Protein AF-A0A494W5S4-F1 (afdb_monomer_lite)

Foldseek 3Di:
DCPPVVVVVLVCLLCVVDPPHHRPQHPVRVVVVVVVVVVVVVVVVVVVVVVVVVVVVVVVVVVVVVVVVLVVLVVVLVVLVVVVVVCVVVVNDDPDPVSVVSNPRDPVVVVVVVVVVVD

Organism: NCBI:txid2305508

Structure (mmCIF, N/CA/C/O backbone):
data_AF-A0A494W5S4-F1
#
_entry.id   AF-A0A494W5S4-F1
#
loop_
_atom_site.group_PDB
_atom_site.id
_atom_site.type_symbol
_atom_site.label_atom_id
_atom_site.label_alt_id
_atom_site.label_comp_id
_atom_site.label_asym_id
_atom_site.label_entity_id
_atom_site.label_seq_id
_atom_site.pdbx_PDB_ins_code
_atom_site.Cartn_x
_atom_site.Cartn_y
_atom_site.Cartn_z
_atom_site.occupancy
_atom_site.B_iso_or_equiv
_atom_site.auth_seq_id
_atom_site.auth_comp_id
_atom_site.auth_asym_id
_atom_site.auth_atom_id
_atom_site.pdbx_PDB_model_num
ATOM 1 N N . MET A 1 1 ? 24.816 3.080 -7.210 1.00 47.00 1 MET A N 1
ATOM 2 C CA . MET A 1 1 ? 24.892 4.263 -8.092 1.00 47.00 1 MET A CA 1
ATOM 3 C C . MET A 1 1 ? 26.141 4.152 -8.967 1.00 47.00 1 MET A C 1
ATOM 5 O O . MET A 1 1 ? 27.065 4.936 -8.833 1.00 47.00 1 MET A O 1
ATOM 9 N N . HIS A 1 2 ? 26.202 3.125 -9.820 1.00 48.88 2 HIS A N 1
ATOM 10 C CA . HIS A 1 2 ? 27.249 2.990 -10.835 1.00 48.88 2 HIS A CA 1
ATOM 11 C C . HIS A 1 2 ? 26.624 3.400 -12.162 1.00 48.88 2 HIS A C 1
ATOM 13 O O . HIS A 1 2 ? 26.142 2.556 -12.912 1.00 48.88 2 HIS A O 1
ATOM 19 N N . SER A 1 3 ? 26.533 4.707 -12.396 1.00 54.78 3 SER A N 1
ATOM 20 C CA . SER A 1 3 ? 26.180 5.249 -13.705 1.00 54.78 3 SER A CA 1
ATOM 21 C C . SER A 1 3 ? 27.161 4.649 -14.705 1.00 54.78 3 SER A C 1
ATOM 23 O O . SER A 1 3 ? 28.363 4.887 -14.596 1.00 54.78 3 SER A O 1
ATOM 25 N N . SER A 1 4 ? 26.673 3.772 -15.581 1.00 65.56 4 SER A N 1
ATOM 26 C CA . SER A 1 4 ? 27.510 2.944 -16.441 1.00 65.56 4 SER A CA 1
ATOM 27 C C . SER A 1 4 ? 28.445 3.848 -17.254 1.00 65.56 4 SER A C 1
ATOM 29 O O . SER A 1 4 ? 27.952 4.591 -18.108 1.00 65.56 4 SER A O 1
ATOM 31 N N . PRO A 1 5 ? 29.774 3.813 -17.026 1.00 74.44 5 PRO A N 1
ATOM 32 C CA . PRO A 1 5 ? 30.722 4.720 -17.688 1.00 74.44 5 PRO A CA 1
ATOM 33 C C . PRO A 1 5 ? 30.670 4.596 -19.219 1.00 74.44 5 PRO A C 1
ATOM 35 O O . PRO A 1 5 ? 31.019 5.525 -19.939 1.00 74.44 5 PRO A O 1
ATOM 38 N N . LEU A 1 6 ? 30.141 3.473 -19.706 1.00 73.75 6 LEU A N 1
ATOM 39 C CA . LEU A 1 6 ? 29.873 3.173 -21.106 1.00 73.75 6 LEU A CA 1
ATOM 40 C C . LEU A 1 6 ? 28.859 4.126 -21.757 1.00 73.75 6 LEU A C 1
ATOM 42 O O . LEU A 1 6 ? 29.053 4.502 -22.906 1.00 73.75 6 LEU A O 1
ATOM 46 N N . ILE A 1 7 ? 27.812 4.551 -21.039 1.00 73.38 7 ILE A N 1
ATOM 47 C CA . ILE A 1 7 ? 26.793 5.466 -21.585 1.00 73.38 7 ILE A CA 1
ATOM 48 C C . ILE A 1 7 ? 27.380 6.872 -21.710 1.00 73.38 7 ILE A C 1
ATOM 50 O O . ILE A 1 7 ? 27.231 7.518 -22.744 1.00 73.38 7 ILE A O 1
ATOM 54 N N . GLY A 1 8 ? 28.113 7.319 -20.683 1.00 73.38 8 GLY A N 1
ATOM 55 C CA . GLY A 1 8 ? 28.839 8.589 -20.725 1.00 73.38 8 GLY A CA 1
ATOM 56 C C . GLY A 1 8 ? 29.882 8.621 -21.846 1.00 73.38 8 GLY A C 1
ATOM 57 O O . GLY A 1 8 ? 29.960 9.601 -22.582 1.00 73.38 8 GLY A O 1
ATOM 58 N N . PHE A 1 9 ? 30.625 7.527 -22.033 1.00 74.12 9 PHE A N 1
ATOM 59 C CA . PHE A 1 9 ? 31.590 7.377 -23.124 1.00 74.12 9 PHE A CA 1
ATOM 60 C C . PHE A 1 9 ? 30.922 7.356 -24.510 1.00 74.12 9 PHE A C 1
ATOM 62 O O . PHE A 1 9 ? 31.380 8.050 -25.416 1.00 74.12 9 PHE A O 1
ATOM 69 N N . TYR A 1 10 ? 29.812 6.625 -24.670 1.00 72.19 10 TYR A N 1
ATOM 70 C CA . TYR A 1 10 ? 29.031 6.587 -25.912 1.00 72.19 10 TYR A CA 1
ATOM 71 C C . TYR A 1 10 ? 28.495 7.970 -26.290 1.00 72.19 10 TYR A C 1
ATOM 73 O O . TYR A 1 10 ? 28.591 8.371 -27.449 1.00 72.19 10 TYR A O 1
ATOM 81 N N . LEU A 1 11 ? 27.977 8.725 -25.317 1.00 72.75 11 LEU A N 1
ATOM 82 C CA . LEU A 1 11 ? 27.537 10.100 -25.543 1.00 72.75 11 LEU A CA 1
ATOM 83 C C . LEU A 1 11 ? 28.719 10.974 -25.983 1.00 72.75 11 LEU A C 1
ATOM 85 O O . LEU A 1 11 ? 28.634 11.625 -27.019 1.00 72.75 11 LEU A O 1
ATOM 89 N N . LEU A 1 12 ? 29.852 10.933 -25.275 1.00 71.81 12 LEU A N 1
ATOM 90 C CA . LEU A 1 12 ? 31.033 11.749 -25.593 1.00 71.81 12 LEU A CA 1
ATOM 91 C C . LEU A 1 12 ? 31.600 11.467 -26.998 1.00 71.81 12 LEU A C 1
ATOM 93 O O . LEU A 1 12 ? 31.995 12.391 -27.711 1.00 71.81 12 LEU A O 1
ATOM 97 N N . TRP A 1 13 ? 31.588 10.198 -27.411 1.00 70.44 13 TRP A N 1
ATOM 98 C CA . TRP A 1 13 ? 31.948 9.763 -28.759 1.00 70.44 13 TRP A CA 1
ATOM 99 C C . TRP A 1 13 ? 30.971 10.290 -29.817 1.00 70.44 13 TRP A C 1
ATOM 101 O O . TRP A 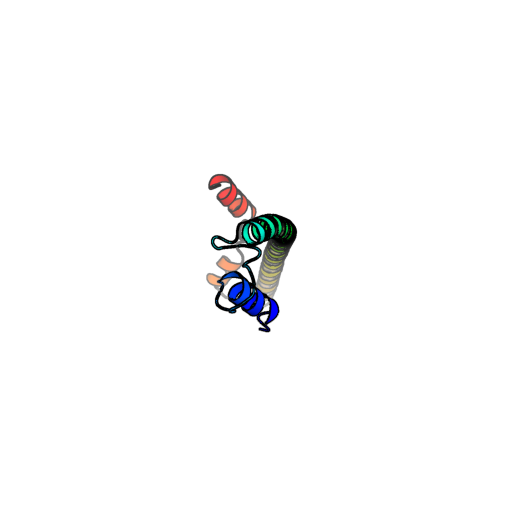1 13 ? 31.391 10.864 -30.822 1.00 70.44 13 TRP A O 1
ATOM 111 N N . ASN A 1 14 ? 29.661 10.146 -29.594 1.00 69.62 14 ASN A N 1
ATOM 112 C CA . ASN A 1 14 ? 28.648 10.543 -30.574 1.00 69.62 14 ASN A CA 1
ATOM 113 C C . ASN A 1 14 ? 28.394 12.065 -30.636 1.00 69.62 14 ASN A C 1
ATOM 115 O O . ASN A 1 14 ? 27.939 12.564 -31.663 1.00 69.62 14 ASN A O 1
ATOM 119 N N . PHE A 1 15 ? 28.781 12.831 -29.609 1.00 70.12 15 PHE A N 1
ATOM 120 C CA . PHE A 1 15 ? 28.846 14.301 -29.659 1.00 70.12 15 PHE A CA 1
ATOM 121 C C . PHE A 1 15 ? 29.974 14.833 -30.567 1.00 70.12 15 PHE A C 1
ATOM 123 O O . PHE A 1 15 ? 30.074 16.040 -30.777 1.00 70.12 15 PHE A O 1
ATOM 130 N N . GLY A 1 16 ? 30.825 13.959 -31.124 1.00 65.94 16 GLY A N 1
ATOM 131 C CA . GLY A 1 16 ? 31.907 14.355 -32.031 1.00 65.94 16 GLY A CA 1
ATOM 132 C C . GLY A 1 16 ? 33.075 15.057 -31.333 1.00 65.94 16 GLY A C 1
ATOM 133 O O . GLY A 1 16 ? 33.890 15.701 -31.990 1.00 65.94 16 GLY A O 1
ATOM 134 N N . LEU A 1 17 ? 33.179 14.930 -30.006 1.00 62.81 17 LEU A N 1
ATOM 135 C CA . LEU A 1 17 ? 34.264 15.513 -29.206 1.00 62.81 17 LEU A CA 1
ATOM 136 C C . LEU A 1 17 ? 35.596 14.758 -29.377 1.00 62.8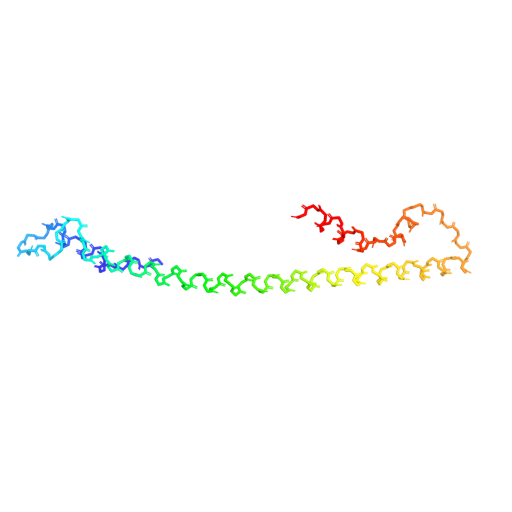1 17 LEU A C 1
ATOM 138 O O . LEU A 1 17 ? 36.647 15.254 -28.972 1.00 62.81 17 LEU A O 1
ATOM 142 N N . ILE A 1 18 ? 35.568 13.578 -30.006 1.00 65.81 18 ILE A N 1
ATOM 143 C CA . ILE A 1 18 ? 36.745 12.757 -30.292 1.00 65.81 18 ILE A CA 1
ATOM 144 C C . ILE A 1 18 ? 37.183 13.001 -31.743 1.00 65.81 18 ILE A C 1
ATOM 146 O O . ILE A 1 18 ? 36.531 12.572 -32.696 1.00 65.81 18 ILE A O 1
ATOM 150 N N . LYS A 1 19 ? 38.307 13.705 -31.921 1.00 54.62 19 LYS A N 1
ATOM 151 C CA . LYS A 1 19 ? 38.881 13.993 -33.246 1.00 54.62 19 LYS A CA 1
ATOM 152 C C . LYS A 1 19 ? 39.314 12.690 -33.935 1.00 54.62 19 LYS A C 1
ATOM 154 O O . LYS A 1 19 ? 40.140 11.963 -33.395 1.00 54.62 19 LYS A O 1
ATOM 159 N N . GLY A 1 20 ? 38.788 12.429 -35.135 1.00 62.97 20 GLY A N 1
ATOM 160 C CA . GLY A 1 20 ? 39.166 11.288 -35.987 1.00 62.97 20 GLY A CA 1
ATOM 161 C C . GLY A 1 20 ? 38.128 10.166 -36.094 1.00 62.97 20 GLY A C 1
ATOM 162 O O . GLY A 1 20 ? 38.297 9.271 -36.916 1.00 62.97 20 GLY A O 1
ATOM 163 N N . LEU A 1 21 ? 37.040 10.225 -35.322 1.00 60.69 21 LEU A N 1
ATOM 164 C CA . LEU A 1 21 ? 35.972 9.223 -35.329 1.00 60.69 21 LEU A CA 1
ATOM 165 C C . LEU A 1 21 ? 34.660 9.864 -35.781 1.00 60.69 21 LEU A C 1
ATOM 167 O O . LEU A 1 21 ? 34.223 10.868 -35.219 1.00 60.69 21 LEU A O 1
ATOM 171 N N . GLN A 1 22 ? 34.047 9.317 -36.834 1.00 64.69 22 GLN A N 1
ATOM 172 C CA . GLN A 1 22 ? 32.742 9.792 -37.286 1.00 64.69 22 GLN A CA 1
ATOM 173 C C . GLN A 1 22 ? 31.668 9.422 -36.248 1.00 64.69 22 GLN A C 1
ATOM 175 O O . GLN A 1 22 ? 31.620 8.265 -35.820 1.00 64.69 22 GLN A O 1
ATOM 180 N N . PRO A 1 23 ? 30.802 10.373 -35.846 1.00 64.56 23 PRO A N 1
ATOM 181 C CA . PRO A 1 23 ? 29.654 10.075 -34.997 1.00 64.56 23 PRO A CA 1
ATOM 182 C C . PRO A 1 23 ? 28.785 8.992 -35.639 1.00 64.56 23 PRO A C 1
ATOM 184 O O . PRO A 1 23 ? 28.398 9.140 -36.799 1.00 64.56 23 PRO A O 1
ATOM 187 N N . PHE A 1 24 ? 28.487 7.926 -34.894 1.00 68.69 24 PHE A N 1
ATOM 188 C CA . PHE A 1 24 ? 27.627 6.835 -35.358 1.00 68.69 24 PHE A CA 1
ATOM 189 C C . PHE A 1 24 ? 26.153 7.258 -35.331 1.00 68.69 24 PHE A C 1
ATOM 191 O O . PHE A 1 24 ? 25.437 7.083 -36.312 1.00 68.69 24 PHE A O 1
ATOM 198 N N . ASP A 1 25 ? 25.732 7.890 -34.234 1.00 68.38 25 ASP A N 1
ATOM 199 C CA . ASP A 1 25 ? 24.397 8.445 -34.028 1.00 68.38 25 ASP A CA 1
ATOM 200 C C . ASP A 1 25 ? 24.541 9.938 -33.708 1.00 68.38 25 ASP A C 1
ATOM 202 O O . ASP A 1 25 ? 24.763 10.341 -32.567 1.00 68.38 25 ASP A O 1
ATOM 206 N N . ARG A 1 26 ? 24.542 10.777 -34.750 1.00 69.25 26 ARG A N 1
ATOM 207 C CA . ARG A 1 26 ? 24.703 12.227 -34.586 1.00 69.25 26 ARG A CA 1
ATOM 208 C C . ARG A 1 26 ? 23.481 12.777 -33.843 1.00 69.25 26 ARG A C 1
ATOM 210 O O . ARG A 1 26 ? 22.362 12.321 -34.074 1.00 69.25 26 ARG A O 1
ATOM 217 N N . ALA A 1 27 ? 23.694 13.775 -32.981 1.00 66.00 27 ALA A N 1
ATOM 218 C CA . ALA A 1 27 ? 22.602 14.474 -32.305 1.00 66.00 27 ALA A CA 1
ATOM 219 C C . ALA A 1 27 ? 21.496 14.808 -33.329 1.00 66.00 27 ALA A C 1
ATOM 221 O O . ALA A 1 27 ? 21.811 15.401 -34.371 1.00 66.00 27 ALA A O 1
ATOM 222 N N . PRO A 1 28 ? 20.246 14.368 -33.093 1.00 70.19 28 PRO A N 1
ATOM 223 C CA . PRO A 1 28 ? 19.613 14.152 -31.782 1.00 70.19 28 PRO A CA 1
ATOM 224 C C . PRO A 1 28 ? 19.613 12.723 -31.172 1.00 70.19 28 PRO A C 1
ATOM 226 O O . PRO A 1 28 ? 18.904 12.525 -30.198 1.00 70.19 28 PRO A O 1
ATOM 229 N N . PHE A 1 29 ? 20.419 11.758 -31.643 1.00 79.56 29 PHE A N 1
ATOM 230 C CA . PHE A 1 29 ? 20.493 10.374 -31.101 1.00 79.56 29 PHE A CA 1
ATOM 231 C C . PHE A 1 29 ? 19.233 9.502 -31.303 1.00 79.56 29 PHE A C 1
ATOM 233 O O . PHE A 1 29 ? 18.736 8.847 -30.382 1.00 79.56 29 PHE A O 1
ATOM 240 N N . ASN A 1 30 ? 18.706 9.462 -32.528 1.00 82.31 30 ASN A N 1
ATOM 241 C CA . ASN A 1 30 ? 17.431 8.801 -32.835 1.00 82.31 30 ASN A CA 1
ATOM 242 C C . ASN A 1 30 ? 17.405 7.299 -32.486 1.00 82.31 30 ASN A C 1
ATOM 244 O O . ASN A 1 30 ? 16.350 6.754 -32.146 1.00 82.31 30 ASN A O 1
ATOM 248 N N . VAL A 1 31 ? 18.543 6.605 -32.591 1.00 83.44 31 VAL A N 1
ATOM 249 C CA . VAL A 1 31 ? 18.613 5.157 -32.333 1.00 83.44 31 VAL A CA 1
ATOM 250 C C . VAL A 1 31 ? 18.502 4.885 -30.834 1.00 83.44 31 VAL A C 1
ATOM 252 O O . VAL A 1 31 ? 17.741 4.005 -30.420 1.00 83.44 31 VAL A O 1
ATOM 255 N N . LEU A 1 32 ? 19.210 5.668 -30.016 1.00 85.50 32 LEU A N 1
ATOM 256 C CA . LEU A 1 32 ? 19.146 5.554 -28.560 1.00 85.50 32 LEU A CA 1
ATOM 257 C C . LEU A 1 32 ? 17.738 5.863 -28.038 1.00 85.50 32 LEU A C 1
ATOM 259 O O . LEU A 1 32 ? 17.207 5.092 -27.239 1.00 85.50 32 LEU A O 1
ATOM 263 N N . ASP A 1 33 ? 17.117 6.930 -28.543 1.00 87.19 33 ASP A N 1
ATOM 264 C CA . ASP A 1 33 ? 15.758 7.330 -28.165 1.00 87.19 33 ASP A CA 1
ATOM 265 C C . ASP A 1 33 ? 14.725 6.248 -28.498 1.00 87.19 33 ASP A C 1
ATOM 267 O O . ASP A 1 33 ? 13.843 5.939 -27.692 1.00 87.19 33 ASP A O 1
ATOM 271 N N . THR A 1 34 ? 14.864 5.605 -29.659 1.00 90.19 34 THR A N 1
ATOM 272 C CA . THR A 1 34 ? 13.971 4.516 -30.073 1.00 90.19 34 THR A CA 1
ATOM 273 C C . THR A 1 34 ? 14.078 3.318 -29.126 1.00 90.19 34 THR A C 1
ATOM 275 O O . THR A 1 34 ? 13.063 2.796 -28.657 1.00 90.19 34 THR A O 1
ATOM 278 N N . ILE A 1 35 ? 15.304 2.896 -28.796 1.00 90.69 35 ILE A N 1
ATOM 279 C CA . ILE A 1 35 ? 15.544 1.774 -27.876 1.00 90.69 35 ILE A CA 1
ATOM 280 C C . ILE A 1 35 ? 15.030 2.113 -26.473 1.00 90.69 35 ILE A C 1
ATOM 282 O O . ILE A 1 35 ? 14.366 1.288 -25.842 1.00 90.69 35 ILE A O 1
ATOM 286 N N . LEU A 1 36 ? 15.293 3.332 -25.997 1.00 91.69 36 LEU A N 1
ATOM 287 C CA . LEU A 1 36 ? 14.844 3.802 -24.691 1.00 91.69 36 LEU A CA 1
ATOM 288 C C . LEU A 1 36 ? 13.313 3.827 -24.594 1.00 91.69 36 LEU A C 1
ATOM 290 O O . LEU A 1 36 ? 12.768 3.404 -23.576 1.00 91.69 36 LEU A O 1
ATOM 294 N N . SER A 1 37 ? 12.617 4.260 -25.648 1.00 95.81 37 SER A N 1
ATOM 295 C CA . SER A 1 37 ? 11.150 4.283 -25.693 1.00 95.81 37 SER A CA 1
ATOM 296 C C . SER A 1 37 ? 10.549 2.878 -25.577 1.00 95.81 37 SER A C 1
ATOM 298 O O . SER A 1 37 ? 9.666 2.635 -24.753 1.00 95.81 37 SER A O 1
ATOM 300 N N . ILE A 1 38 ? 11.093 1.907 -26.318 1.00 96.38 38 ILE A N 1
ATOM 301 C CA . ILE A 1 38 ? 10.672 0.501 -26.214 1.00 96.38 38 ILE A CA 1
ATOM 302 C C . ILE A 1 38 ? 10.935 -0.033 -24.800 1.00 96.38 38 ILE A C 1
ATOM 304 O O . ILE A 1 38 ? 10.065 -0.671 -24.201 1.00 96.38 38 ILE A O 1
ATOM 308 N N . PHE A 1 39 ? 12.106 0.266 -24.233 1.00 95.75 39 PHE A N 1
ATOM 309 C CA . PHE A 1 39 ? 12.453 -0.142 -22.873 1.00 95.75 39 PHE A CA 1
ATOM 310 C C . PHE A 1 39 ? 11.504 0.469 -21.828 1.00 95.75 39 PHE A C 1
ATOM 312 O O . PHE A 1 39 ? 11.074 -0.218 -20.900 1.00 95.75 39 PHE A O 1
ATOM 319 N N . ALA A 1 40 ? 11.102 1.729 -22.011 1.00 95.94 40 ALA A N 1
ATOM 320 C CA . ALA A 1 40 ? 10.139 2.406 -21.150 1.00 95.94 40 ALA A CA 1
ATOM 321 C C . ALA A 1 40 ? 8.751 1.744 -21.191 1.00 95.94 40 ALA A C 1
ATOM 323 O O . ALA A 1 40 ? 8.132 1.576 -20.139 1.00 95.94 40 ALA A O 1
ATOM 324 N N . ILE A 1 41 ? 8.275 1.305 -22.364 1.00 97.12 41 ILE A N 1
ATOM 325 C CA . ILE A 1 41 ? 7.005 0.565 -22.486 1.00 97.12 41 ILE A CA 1
ATOM 326 C C . ILE A 1 41 ? 7.073 -0.748 -21.698 1.00 97.12 41 ILE A C 1
ATOM 328 O O . ILE A 1 41 ? 6.166 -1.046 -20.919 1.00 97.12 41 ILE A O 1
ATOM 332 N N . VAL A 1 42 ? 8.160 -1.510 -21.844 1.00 96.69 42 VAL A N 1
ATOM 333 C CA . VAL A 1 42 ? 8.356 -2.777 -21.117 1.00 96.69 42 VAL A CA 1
ATOM 334 C C . VAL A 1 42 ? 8.356 -2.551 -19.603 1.00 96.69 42 VAL A C 1
ATOM 336 O O . VAL A 1 42 ? 7.656 -3.260 -18.876 1.00 96.69 42 VAL A O 1
ATOM 339 N N . LEU A 1 43 ? 9.085 -1.538 -19.122 1.00 97.19 43 LEU A N 1
ATOM 340 C CA . LEU A 1 43 ? 9.096 -1.172 -17.705 1.00 97.19 43 LEU A CA 1
ATOM 341 C C . LEU A 1 43 ? 7.714 -0.736 -17.216 1.00 97.19 43 LEU A C 1
ATOM 343 O O . LEU A 1 43 ? 7.285 -1.177 -16.154 1.00 97.19 43 LEU A O 1
ATOM 347 N N . SER A 1 44 ? 6.997 0.079 -17.990 1.00 97.62 44 SER A N 1
ATOM 348 C CA . SER A 1 44 ? 5.643 0.526 -17.652 1.00 97.62 44 SER A CA 1
ATOM 349 C C . SER A 1 44 ? 4.693 -0.661 -17.480 1.00 97.62 44 SER A C 1
ATOM 351 O O . SER A 1 44 ? 3.992 -0.759 -16.473 1.00 97.62 44 SER A O 1
ATOM 353 N N . VAL A 1 45 ? 4.735 -1.634 -18.394 1.00 97.44 45 VAL A N 1
ATOM 354 C CA . VAL A 1 45 ? 3.941 -2.867 -18.285 1.00 97.44 45 VAL A CA 1
ATOM 355 C C . VAL A 1 45 ? 4.353 -3.693 -17.063 1.00 97.44 45 VAL A C 1
ATOM 357 O O . VAL A 1 45 ? 3.485 -4.140 -16.311 1.00 97.44 45 VAL A O 1
ATOM 360 N N . ALA A 1 46 ? 5.653 -3.867 -16.814 1.00 97.12 46 ALA A N 1
ATOM 361 C CA . ALA A 1 46 ? 6.144 -4.582 -15.634 1.00 97.12 46 ALA A CA 1
ATOM 362 C C . ALA A 1 46 ? 5.670 -3.920 -14.326 1.00 97.12 46 ALA A C 1
ATOM 364 O O . ALA A 1 46 ? 5.196 -4.598 -13.408 1.00 97.12 46 ALA A O 1
ATOM 365 N N . VAL A 1 47 ? 5.720 -2.587 -14.268 1.00 97.12 47 VAL A N 1
ATOM 366 C CA . VAL A 1 47 ? 5.200 -1.788 -13.156 1.00 97.12 47 VAL A CA 1
ATOM 367 C C . VAL A 1 47 ? 3.691 -1.973 -13.019 1.00 97.12 47 VAL A C 1
ATOM 369 O O . VAL A 1 47 ? 3.232 -2.262 -11.918 1.00 97.12 47 VAL A O 1
ATOM 372 N N . LEU A 1 48 ? 2.911 -1.896 -14.100 1.00 97.75 48 LEU A N 1
ATOM 373 C CA . LEU A 1 48 ? 1.456 -2.093 -14.065 1.00 97.75 48 LEU A CA 1
ATOM 374 C C . LEU A 1 48 ? 1.066 -3.481 -13.542 1.00 97.75 48 LEU A C 1
ATOM 376 O O . LEU A 1 48 ? 0.113 -3.607 -12.766 1.00 97.75 48 LEU A O 1
ATOM 380 N N . ILE A 1 49 ? 1.805 -4.524 -13.926 1.00 97.06 49 ILE A N 1
ATOM 381 C CA . ILE A 1 49 ? 1.603 -5.886 -13.415 1.00 97.06 49 ILE A CA 1
ATOM 382 C C . ILE A 1 49 ? 1.887 -5.934 -11.908 1.00 97.06 49 ILE A C 1
ATOM 384 O O . ILE A 1 49 ? 1.074 -6.466 -11.146 1.00 97.06 49 ILE A O 1
ATOM 388 N N . SER A 1 50 ? 2.995 -5.335 -11.465 1.00 96.56 50 SER A N 1
ATOM 389 C CA . SER A 1 50 ? 3.343 -5.238 -10.043 1.00 96.56 50 SER A CA 1
ATOM 390 C C . SER A 1 50 ? 2.272 -4.482 -9.249 1.00 96.56 50 SER A C 1
ATOM 392 O O . SER A 1 50 ? 1.741 -4.996 -8.263 1.00 96.56 50 SER A O 1
ATOM 394 N N . GLN A 1 51 ? 1.843 -3.323 -9.751 1.00 97.38 51 GLN A N 1
ATOM 395 C CA . GLN A 1 51 ? 0.773 -2.514 -9.171 1.00 97.38 51 GLN A CA 1
ATOM 396 C C . GLN A 1 51 ? -0.563 -3.268 -9.125 1.00 97.38 51 GLN A C 1
ATOM 398 O O . GLN A 1 51 ? -1.334 -3.122 -8.179 1.00 97.38 51 GLN A O 1
ATOM 403 N N . LYS A 1 52 ? -0.889 -4.092 -10.132 1.00 96.94 52 LYS A N 1
ATOM 404 C CA . LYS A 1 52 ? -2.099 -4.935 -10.112 1.00 96.94 52 LYS A CA 1
ATOM 405 C C . LYS A 1 52 ? -2.036 -5.970 -8.986 1.00 96.94 52 LYS A C 1
ATOM 407 O O . LYS A 1 52 ? -3.035 -6.174 -8.296 1.00 96.94 52 LYS A O 1
ATOM 412 N N . ARG A 1 53 ? -0.878 -6.606 -8.786 1.00 96.38 53 ARG A N 1
ATOM 413 C CA . ARG A 1 53 ? -0.661 -7.561 -7.690 1.00 96.38 53 ARG A CA 1
ATOM 414 C C . ARG A 1 53 ? -0.760 -6.877 -6.325 1.00 96.38 53 ARG A C 1
ATOM 416 O O . ARG A 1 53 ? -1.453 -7.401 -5.458 1.00 96.38 53 ARG A O 1
ATOM 423 N N . GLN A 1 54 ? -0.116 -5.723 -6.158 1.00 96.94 54 GLN A N 1
ATOM 424 C CA . GLN A 1 54 ? -0.158 -4.937 -4.920 1.00 96.94 54 GLN A CA 1
ATOM 425 C C . GLN A 1 54 ? -1.590 -4.528 -4.566 1.00 96.94 54 GLN A C 1
ATOM 427 O O . GLN A 1 54 ? -2.060 -4.885 -3.493 1.00 96.94 54 GLN A O 1
ATOM 432 N N . ARG A 1 55 ? -2.342 -3.949 -5.514 1.00 97.12 55 ARG A N 1
ATOM 433 C CA . ARG A 1 55 ? -3.754 -3.578 -5.301 1.00 97.12 55 ARG A CA 1
ATOM 434 C C . ARG A 1 55 ? -4.639 -4.756 -4.903 1.00 97.12 55 ARG A C 1
ATOM 436 O O . ARG A 1 55 ? -5.575 -4.596 -4.127 1.00 97.12 55 ARG A O 1
ATOM 443 N N . ARG A 1 56 ? -4.387 -5.954 -5.445 1.00 96.62 56 ARG A N 1
ATOM 444 C CA . ARG A 1 56 ? -5.136 -7.155 -5.041 1.00 96.62 56 ARG A CA 1
ATOM 445 C C . ARG A 1 56 ? -4.818 -7.546 -3.598 1.00 96.62 56 ARG A C 1
ATOM 447 O O . ARG A 1 56 ? -5.733 -7.909 -2.870 1.00 96.62 56 ARG A O 1
ATOM 454 N N . LEU A 1 57 ? -3.547 -7.487 -3.208 1.00 97.12 57 LEU A N 1
ATOM 455 C CA . LEU A 1 57 ? -3.116 -7.803 -1.849 1.00 97.12 57 LEU A CA 1
ATOM 456 C C . LEU A 1 57 ? -3.651 -6.783 -0.837 1.00 97.12 57 LEU A C 1
ATOM 458 O O . LEU A 1 57 ? -4.156 -7.186 0.202 1.00 97.12 57 LEU A O 1
ATOM 462 N N . GLU A 1 58 ? -3.595 -5.493 -1.167 1.00 97.50 58 GLU A N 1
ATOM 463 C CA . GLU A 1 58 ? -4.147 -4.407 -0.351 1.00 97.50 58 GLU A CA 1
ATOM 464 C C . GLU A 1 58 ? -5.640 -4.608 -0.088 1.00 97.50 58 GLU A C 1
ATOM 466 O O . GLU A 1 58 ? -6.048 -4.591 1.065 1.00 97.50 58 GLU A O 1
ATOM 471 N N . LYS A 1 59 ? -6.435 -4.924 -1.120 1.00 96.12 59 LYS A N 1
ATOM 472 C CA . LYS A 1 59 ? -7.871 -5.213 -0.954 1.00 96.12 59 LYS A CA 1
ATOM 473 C C . LYS A 1 59 ? -8.148 -6.385 -0.014 1.00 96.12 59 LYS A C 1
ATOM 475 O O . LYS A 1 59 ? -9.082 -6.332 0.774 1.00 96.12 59 LYS A O 1
ATOM 480 N N . ILE A 1 60 ? -7.364 -7.460 -0.114 1.00 95.94 60 ILE A N 1
ATOM 481 C CA . ILE A 1 60 ? -7.518 -8.625 0.772 1.00 95.94 60 ILE A CA 1
ATOM 482 C C . ILE A 1 60 ? -7.151 -8.235 2.203 1.00 95.94 60 ILE A C 1
ATOM 484 O O . ILE A 1 60 ? -7.873 -8.570 3.136 1.00 95.94 60 ILE A O 1
ATOM 488 N N . ARG A 1 61 ? -6.043 -7.511 2.374 1.00 96.62 61 ARG A N 1
ATOM 489 C CA . ARG A 1 61 ? -5.594 -7.036 3.680 1.00 96.62 61 ARG A CA 1
ATOM 490 C C . ARG A 1 61 ? -6.637 -6.131 4.333 1.00 96.62 61 ARG A C 1
ATOM 492 O O . ARG A 1 61 ? -6.953 -6.347 5.492 1.00 96.62 61 ARG A O 1
ATOM 499 N N . GLU A 1 62 ? -7.202 -5.192 3.584 1.00 95.81 62 GLU A N 1
ATOM 500 C CA . GLU A 1 62 ? -8.263 -4.296 4.050 1.00 95.81 62 GLU A CA 1
ATOM 501 C C . GLU A 1 62 ? -9.505 -5.075 4.503 1.00 95.81 62 GLU A C 1
ATOM 503 O O . GLU A 1 62 ? -10.040 -4.819 5.578 1.00 95.81 62 GLU A O 1
ATOM 508 N N . GLN A 1 63 ? -9.934 -6.079 3.729 1.00 93.94 63 GLN A N 1
ATOM 509 C CA . GLN A 1 63 ? -1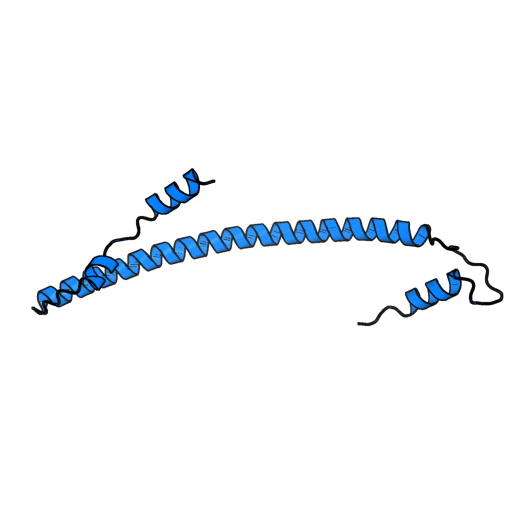1.056 -6.944 4.110 1.00 93.94 63 GLN A CA 1
ATOM 510 C C . GLN A 1 63 ? -10.781 -7.721 5.404 1.00 93.94 63 GLN A C 1
ATOM 512 O O . GLN A 1 63 ? -11.655 -7.787 6.267 1.00 93.94 63 GLN A O 1
ATOM 517 N N . VAL A 1 64 ? -9.575 -8.277 5.552 1.00 96.38 64 VAL A N 1
ATOM 518 C CA . VAL A 1 64 ? -9.171 -9.017 6.756 1.00 96.38 64 VAL A CA 1
ATOM 519 C C . VAL A 1 64 ? -9.077 -8.091 7.968 1.00 96.38 64 VAL A C 1
ATOM 521 O O . VAL A 1 64 ? -9.611 -8.423 9.020 1.00 96.38 64 VAL A O 1
ATOM 524 N N . GLU A 1 65 ? -8.437 -6.927 7.837 1.00 95.56 65 GLU A N 1
ATOM 525 C CA . GLU A 1 65 ? -8.340 -5.934 8.917 1.00 95.56 65 GLU A CA 1
ATOM 526 C C . GLU A 1 65 ? -9.732 -5.469 9.362 1.00 95.56 65 GLU A C 1
ATOM 528 O O . GLU A 1 65 ? -10.006 -5.387 10.559 1.00 95.56 65 GLU A O 1
ATOM 533 N N . PHE A 1 66 ? -10.641 -5.243 8.411 1.00 92.81 66 PHE A N 1
ATOM 534 C CA . PHE A 1 66 ? -12.029 -4.914 8.710 1.00 92.81 66 PHE A CA 1
ATOM 535 C C . PHE A 1 66 ? -12.741 -6.039 9.478 1.00 92.81 66 PHE A C 1
ATOM 537 O O . PHE A 1 66 ? -13.374 -5.776 10.499 1.00 92.81 66 PHE A O 1
ATOM 544 N N . GLU A 1 67 ? -12.640 -7.290 9.020 1.00 92.25 67 GLU A N 1
ATOM 545 C CA . GLU A 1 67 ? -13.279 -8.435 9.681 1.00 92.25 67 GLU A CA 1
ATOM 546 C C . GLU A 1 67 ? -12.743 -8.655 11.101 1.00 92.25 67 GLU A C 1
ATOM 548 O O . GLU A 1 67 ? -13.525 -8.851 12.034 1.00 92.25 67 GLU A O 1
ATOM 553 N N . VAL A 1 68 ? -11.423 -8.567 11.280 1.00 94.81 68 VAL A N 1
ATOM 554 C CA . VAL A 1 68 ? -10.775 -8.683 12.590 1.00 94.81 68 VAL A CA 1
ATOM 555 C C . VAL A 1 68 ? -11.251 -7.579 13.530 1.00 94.81 68 VAL A C 1
ATOM 557 O O . VAL A 1 68 ? -11.600 -7.884 14.667 1.00 94.81 68 VAL A O 1
ATOM 560 N N . ASN A 1 69 ? -11.337 -6.328 13.067 1.00 91.62 69 ASN A N 1
ATOM 561 C CA . ASN A 1 69 ? -11.820 -5.218 13.892 1.00 91.62 69 ASN A CA 1
ATOM 562 C C . ASN A 1 69 ? -13.281 -5.402 14.311 1.00 91.62 69 ASN A C 1
ATOM 564 O O . ASN A 1 69 ? -13.601 -5.241 15.485 1.00 91.62 69 ASN A O 1
ATOM 568 N N . VAL A 1 70 ? -14.158 -5.795 13.382 1.00 90.88 70 VAL A N 1
ATOM 569 C CA . VAL A 1 70 ? -15.576 -6.058 13.684 1.00 90.88 70 VAL A CA 1
ATOM 570 C C . VAL A 1 70 ? -15.723 -7.187 14.701 1.00 90.88 70 VAL A C 1
ATOM 572 O O . VAL A 1 70 ? -16.532 -7.109 15.626 1.00 90.88 70 VAL A O 1
ATOM 575 N N . ARG A 1 71 ? -14.933 -8.252 14.549 1.00 92.50 71 ARG A N 1
ATOM 576 C CA . ARG A 1 71 ? -14.939 -9.367 15.492 1.00 92.50 71 ARG A CA 1
ATOM 577 C C . ARG A 1 71 ? -14.418 -8.949 16.866 1.00 92.50 71 ARG A C 1
ATOM 579 O O . ARG A 1 71 ? -15.047 -9.285 17.865 1.00 92.50 71 ARG A O 1
ATOM 586 N N . ALA A 1 72 ? -13.305 -8.220 16.909 1.00 92.56 72 ALA A N 1
ATOM 587 C CA . ALA A 1 72 ? -12.725 -7.713 18.146 1.00 92.56 72 ALA A CA 1
ATOM 588 C C . ALA A 1 72 ? -13.714 -6.808 18.889 1.00 92.56 72 ALA A C 1
ATOM 590 O O . ALA A 1 72 ? -13.858 -6.938 20.099 1.00 92.56 72 ALA A O 1
ATOM 591 N N . GLU A 1 73 ? -14.449 -5.955 18.174 1.00 90.31 73 GLU A N 1
ATOM 592 C CA . GLU A 1 73 ? -15.500 -5.130 18.765 1.00 90.31 73 GLU A CA 1
ATOM 593 C C . GLU A 1 73 ? -16.580 -5.988 19.438 1.00 90.31 73 GLU A C 1
ATOM 595 O O . GLU A 1 73 ? -16.893 -5.773 20.606 1.00 90.31 73 GLU A O 1
ATOM 600 N N . HIS A 1 74 ? -17.090 -7.017 18.752 1.00 89.81 74 HIS A N 1
ATOM 601 C CA . HIS A 1 74 ? -18.091 -7.915 19.332 1.00 89.81 74 HIS A CA 1
ATOM 602 C C . HIS A 1 74 ? -17.562 -8.673 20.561 1.00 89.81 74 HIS A C 1
ATOM 604 O O . HIS A 1 74 ? -18.268 -8.802 21.563 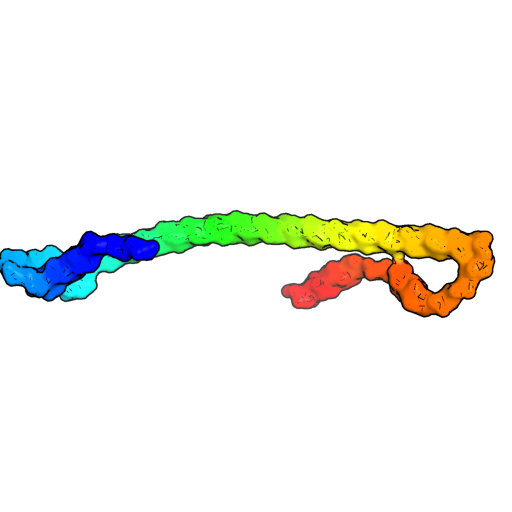1.00 89.81 74 HIS A O 1
ATOM 610 N N . GLU A 1 75 ? -16.317 -9.155 20.506 1.00 93.38 75 GLU A N 1
ATOM 611 C CA . GLU A 1 75 ? -15.659 -9.824 21.633 1.00 93.38 75 GLU A CA 1
ATOM 612 C C . GLU A 1 75 ? -15.476 -8.866 22.825 1.00 93.38 75 GLU A C 1
ATOM 614 O O . GLU A 1 75 ? -15.782 -9.241 23.958 1.00 93.38 75 GLU A O 1
ATOM 619 N N . ILE A 1 76 ? -15.074 -7.612 22.585 1.00 92.12 76 ILE A N 1
ATOM 620 C CA . ILE A 1 76 ? -14.949 -6.573 23.619 1.00 92.12 76 ILE A CA 1
ATOM 621 C C . ILE A 1 76 ? -16.312 -6.258 24.237 1.00 92.12 76 ILE A C 1
ATOM 623 O O . ILE A 1 76 ? -16.438 -6.304 25.461 1.00 92.12 76 ILE A O 1
ATOM 627 N N . THR A 1 77 ? -17.350 -6.004 23.434 1.00 89.81 77 THR A N 1
ATOM 628 C CA . THR A 1 77 ? -18.706 -5.766 23.953 1.00 89.81 77 THR A CA 1
ATOM 629 C C . THR A 1 77 ? -19.177 -6.945 24.802 1.00 89.81 77 THR A C 1
ATOM 631 O O . THR A 1 77 ? -19.722 -6.746 25.888 1.00 89.81 77 THR A O 1
ATOM 634 N N . LYS A 1 78 ? -18.901 -8.184 24.371 1.00 90.81 78 LYS A N 1
ATOM 635 C CA . LYS A 1 78 ? -19.255 -9.379 25.143 1.00 90.81 78 LYS A CA 1
ATOM 636 C C . LYS A 1 78 ? -18.527 -9.441 26.483 1.00 90.81 78 LYS A C 1
ATOM 638 O O . LYS A 1 78 ? -19.142 -9.771 27.497 1.00 90.81 78 LYS A O 1
ATOM 643 N N . ILE A 1 79 ? -17.243 -9.093 26.509 1.00 92.62 79 ILE A N 1
ATOM 644 C CA . ILE A 1 79 ? -16.469 -8.994 27.749 1.00 92.62 79 ILE A CA 1
ATOM 645 C C . ILE A 1 79 ? -17.066 -7.918 28.667 1.00 92.62 79 ILE A C 1
ATOM 647 O O . ILE A 1 79 ? -17.248 -8.186 29.854 1.00 92.62 79 ILE A O 1
ATOM 651 N N . LEU A 1 80 ? -17.440 -6.744 28.144 1.00 90.44 80 LEU A N 1
ATOM 652 C CA . LEU A 1 80 ? -18.083 -5.679 28.928 1.00 90.44 80 LEU A CA 1
ATOM 653 C C . LEU A 1 80 ? -19.430 -6.128 29.519 1.00 90.44 80 LEU A C 1
ATOM 655 O O . LEU A 1 80 ? -19.703 -5.873 30.692 1.00 90.44 80 LEU A O 1
ATOM 659 N N . GLU A 1 81 ? -20.258 -6.845 28.754 1.00 88.12 81 GLU A N 1
ATOM 660 C CA . GLU A 1 81 ? -21.509 -7.441 29.249 1.00 88.12 81 GLU A CA 1
ATOM 661 C C . GLU A 1 81 ? -21.261 -8.444 30.384 1.00 88.12 81 GLU A C 1
ATOM 663 O O . GLU A 1 81 ? -21.959 -8.436 31.405 1.00 88.12 81 GLU A O 1
ATOM 668 N N . MET A 1 82 ? -20.257 -9.309 30.224 1.00 91.12 82 MET A N 1
ATOM 669 C CA . MET A 1 82 ? -19.882 -10.290 31.242 1.00 91.12 82 MET A CA 1
ATOM 670 C C . MET A 1 82 ? -19.360 -9.605 32.509 1.00 91.12 82 MET A C 1
ATOM 672 O O . MET A 1 82 ? -19.787 -9.961 33.608 1.00 91.12 82 MET A O 1
ATOM 676 N N . LEU A 1 83 ? -18.499 -8.593 32.368 1.00 89.50 83 LEU A N 1
ATOM 677 C CA . LEU A 1 83 ? -17.988 -7.800 33.488 1.00 89.50 83 LEU A CA 1
ATOM 678 C C . LEU A 1 83 ? -19.113 -7.070 34.220 1.00 89.50 83 LEU A C 1
ATOM 680 O O . LEU A 1 83 ? -19.174 -7.122 35.447 1.00 89.50 83 LEU A O 1
ATOM 684 N N . HIS A 1 84 ? -20.048 -6.469 33.487 1.00 86.69 84 HIS A N 1
ATOM 685 C CA . HIS A 1 84 ? -21.212 -5.822 34.082 1.00 86.69 84 HIS A CA 1
ATOM 686 C C . HIS A 1 84 ? -22.093 -6.816 34.848 1.00 86.69 84 HIS A C 1
ATOM 688 O O . HIS A 1 84 ? -22.537 -6.535 35.959 1.00 86.69 84 HIS A O 1
ATOM 694 N N . THR A 1 85 ? -22.292 -8.019 34.304 1.00 87.12 85 THR A N 1
ATOM 695 C CA . THR A 1 85 ? -23.036 -9.090 34.987 1.00 87.12 85 THR A CA 1
ATOM 696 C C . THR A 1 85 ? -22.353 -9.497 36.300 1.00 87.12 85 THR A C 1
ATOM 698 O O . THR A 1 85 ? -23.023 -9.761 37.299 1.00 87.12 85 THR A O 1
ATOM 701 N N . ILE A 1 86 ? -21.017 -9.535 36.328 1.00 88.94 86 ILE A N 1
ATOM 702 C CA . ILE A 1 86 ? -20.240 -9.822 37.543 1.00 88.94 86 ILE A CA 1
ATOM 703 C C . ILE A 1 86 ? -20.361 -8.671 38.552 1.00 88.94 86 ILE A C 1
ATOM 705 O O . ILE A 1 86 ? -20.621 -8.934 39.725 1.00 88.94 86 ILE A O 1
ATOM 709 N N . GLN A 1 87 ? -20.236 -7.413 38.114 1.00 86.94 87 GLN A N 1
ATOM 710 C CA . GLN A 1 87 ? -20.409 -6.233 38.974 1.00 86.94 87 GLN A CA 1
ATOM 711 C C . GLN A 1 87 ? -21.784 -6.218 39.650 1.00 86.94 87 GLN A C 1
ATOM 713 O O . GLN A 1 87 ? -21.862 -6.043 40.867 1.00 86.94 87 GLN A O 1
ATOM 718 N N . GLN A 1 88 ? -22.852 -6.493 38.891 1.00 84.75 88 GLN A N 1
ATOM 719 C CA . GLN A 1 88 ? -24.209 -6.600 39.431 1.00 84.75 88 GLN A CA 1
ATOM 720 C C . GLN A 1 88 ? -24.319 -7.694 40.502 1.00 84.75 88 GLN A C 1
ATOM 722 O O . GLN A 1 88 ? -24.883 -7.455 41.568 1.00 84.75 88 GLN A O 1
ATOM 727 N N . LYS A 1 89 ? -23.740 -8.881 40.264 1.00 88.12 89 LYS A N 1
ATOM 728 C CA . LYS A 1 89 ? -23.737 -9.983 41.246 1.00 88.12 89 LYS A CA 1
ATOM 729 C C . LYS A 1 89 ? -22.947 -9.663 42.517 1.00 88.12 89 LYS A C 1
ATOM 731 O O . LYS A 1 89 ? -23.284 -10.184 43.575 1.00 88.12 89 LYS A O 1
ATOM 736 N N . LEU A 1 90 ? -21.914 -8.827 42.418 1.00 89.19 90 LEU A N 1
ATOM 737 C CA . LEU A 1 90 ? -21.113 -8.365 43.555 1.00 89.19 90 LEU A CA 1
ATOM 738 C C . LEU A 1 90 ? -21.737 -7.163 44.287 1.00 89.19 90 LEU A C 1
ATOM 740 O O . LEU A 1 90 ? -21.170 -6.700 45.273 1.00 89.19 90 LEU A O 1
ATOM 744 N N . GLY A 1 91 ? -22.884 -6.648 43.827 1.00 83.12 91 GLY A N 1
ATOM 745 C CA . GLY A 1 91 ? -23.537 -5.473 44.414 1.00 83.12 91 GLY A CA 1
ATOM 746 C C . GLY A 1 91 ? -22.788 -4.160 44.161 1.00 83.12 91 GLY A C 1
ATOM 747 O O . GLY A 1 91 ? -23.050 -3.159 44.826 1.00 83.12 91 GLY A O 1
ATOM 748 N N . ILE A 1 92 ? -21.855 -4.151 43.206 1.00 78.75 92 ILE A N 1
ATOM 749 C CA . ILE A 1 92 ? -21.085 -2.968 42.829 1.00 78.75 92 ILE A CA 1
ATOM 750 C C . ILE A 1 92 ? -21.915 -2.205 41.797 1.00 78.75 92 ILE A C 1
ATOM 752 O O . ILE A 1 92 ? -21.867 -2.493 40.603 1.00 78.75 92 ILE A O 1
ATOM 756 N N . SER A 1 93 ? -22.715 -1.247 42.263 1.00 67.25 93 SER A N 1
ATOM 757 C CA . SER A 1 93 ? -23.438 -0.331 41.381 1.00 67.25 93 SER A CA 1
ATOM 758 C C . SER A 1 93 ? -22.532 0.844 41.032 1.00 67.25 93 SER A C 1
ATOM 760 O O . SER A 1 93 ? -22.393 1.771 41.828 1.00 67.25 93 SER A O 1
ATOM 762 N N . ASN A 1 94 ? -21.925 0.813 39.847 1.00 67.00 94 ASN A N 1
ATOM 763 C CA . ASN A 1 94 ? -21.272 1.984 39.273 1.00 67.00 94 ASN A CA 1
ATOM 764 C C . ASN A 1 94 ? -22.121 2.489 38.100 1.00 67.00 94 ASN A C 1
ATOM 766 O O . ASN A 1 94 ? -22.321 1.763 37.128 1.00 67.00 94 ASN A O 1
ATOM 770 N N . ASN A 1 95 ? -22.674 3.698 38.225 1.00 65.75 95 ASN A N 1
ATOM 771 C CA . ASN A 1 95 ? -23.506 4.321 37.194 1.00 65.75 95 ASN A CA 1
ATOM 772 C C . ASN A 1 95 ? -22.596 5.038 36.190 1.00 65.75 95 ASN A C 1
ATOM 774 O O . ASN A 1 95 ? -22.562 6.26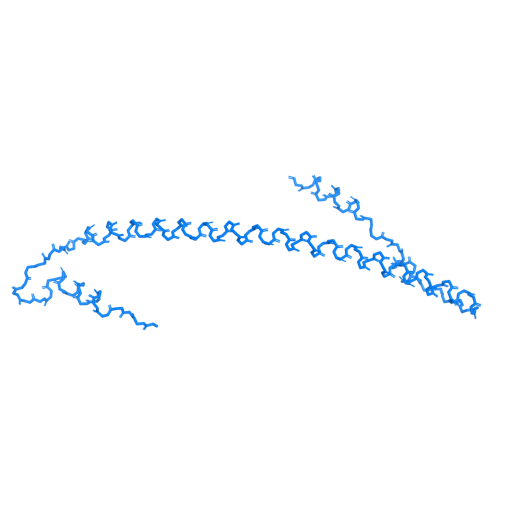6 36.124 1.00 65.75 95 ASN A O 1
ATOM 778 N N . ASP A 1 96 ? -21.784 4.248 35.494 1.00 77.69 96 ASP A N 1
ATOM 779 C CA . ASP A 1 96 ? -20.817 4.741 34.526 1.00 77.69 96 ASP A CA 1
ATOM 780 C C . ASP A 1 96 ? -21.490 4.893 33.157 1.00 77.69 96 ASP A C 1
ATOM 782 O O . ASP A 1 96 ? -21.752 3.919 32.446 1.00 77.69 96 ASP A O 1
ATOM 786 N N . GLN A 1 97 ? -21.810 6.141 32.816 1.00 76.25 97 GLN A N 1
ATOM 787 C CA . GLN A 1 97 ? -22.440 6.486 31.547 1.00 76.25 97 GLN A CA 1
ATOM 788 C C . GLN A 1 97 ? -21.536 6.132 30.351 1.00 76.25 97 GLN A C 1
ATOM 790 O O . GLN A 1 97 ? -22.053 5.759 29.298 1.00 76.25 97 GLN A O 1
ATOM 795 N N . GLU A 1 98 ? -20.210 6.174 30.520 1.00 78.31 98 GLU A N 1
ATOM 796 C CA . GLU A 1 98 ? -19.240 5.817 29.480 1.00 78.31 98 GLU A CA 1
ATOM 797 C C . GLU A 1 98 ? -19.294 4.312 29.174 1.00 78.31 98 GLU A C 1
ATOM 799 O O . GLU A 1 98 ? -19.336 3.911 28.011 1.00 78.31 98 GLU A O 1
ATOM 804 N N . LEU A 1 99 ? -19.408 3.462 30.202 1.00 78.06 99 LEU A N 1
ATOM 805 C CA . LEU A 1 99 ? -19.539 2.009 30.035 1.00 78.06 99 LEU A CA 1
ATOM 806 C C . LEU A 1 99 ? -20.831 1.612 29.298 1.00 78.06 99 LEU A C 1
ATOM 808 O O . LEU A 1 99 ? -20.822 0.703 28.464 1.00 78.06 99 LEU A O 1
ATOM 812 N N . GLU A 1 100 ? -21.945 2.285 29.589 1.00 78.38 100 GLU A N 1
ATOM 813 C CA . GLU A 1 100 ? -23.216 2.054 28.889 1.00 78.38 100 GLU A CA 1
ATOM 814 C C . GLU A 1 100 ? -23.181 2.545 27.437 1.00 78.38 100 GLU A C 1
ATOM 816 O O . GLU A 1 100 ? -23.830 1.961 26.566 1.00 78.38 100 GLU A O 1
ATOM 821 N N . GLU A 1 101 ? -22.391 3.577 27.141 1.00 79.38 101 GLU A N 1
ATOM 822 C CA . GLU A 1 101 ? -22.118 3.998 25.768 1.00 79.38 101 GLU A CA 1
ATOM 823 C C . GLU A 1 101 ? -21.214 2.995 25.035 1.00 79.38 101 GLU A C 1
ATOM 825 O O . GLU A 1 101 ? -21.528 2.637 23.902 1.00 79.38 101 GLU A O 1
ATOM 830 N N . MET A 1 102 ? -20.179 2.449 25.683 1.00 76.62 102 MET A N 1
ATOM 831 C CA . MET A 1 102 ? -19.280 1.432 25.106 1.00 76.62 102 MET A CA 1
ATOM 832 C C . MET A 1 102 ? -19.957 0.079 24.832 1.00 76.62 102 MET A C 1
ATOM 834 O O . MET A 1 102 ? -19.544 -0.660 23.939 1.00 76.62 102 MET A O 1
ATOM 838 N N . LYS A 1 103 ? -21.000 -0.273 25.590 1.00 73.62 103 LYS A N 1
ATOM 839 C CA . LYS A 1 103 ? -21.813 -1.476 25.340 1.00 73.62 103 LYS A CA 1
ATOM 840 C C . LYS A 1 103 ? -22.699 -1.367 24.103 1.00 73.62 103 LYS A C 1
ATOM 842 O O . LYS A 1 103 ? -23.151 -2.395 23.592 1.00 73.62 103 LYS A O 1
ATOM 847 N N . LYS A 1 104 ? -23.000 -0.152 23.633 1.00 76.62 104 LYS A N 1
ATOM 848 C CA . LYS A 1 104 ? -23.770 0.022 22.399 1.00 76.62 104 LYS A CA 1
ATOM 849 C C . LYS A 1 104 ? -22.904 -0.473 21.249 1.00 76.62 104 LYS A C 1
ATOM 851 O O . LYS A 1 104 ? -21.917 0.161 20.901 1.00 76.62 104 LYS A O 1
ATOM 856 N N . GLN A 1 105 ? -23.279 -1.609 20.668 1.00 66.56 105 GLN A N 1
ATOM 857 C CA . GLN A 1 105 ? -22.601 -2.130 19.484 1.00 66.56 105 GLN A CA 1
ATOM 858 C C . GLN A 1 105 ? -22.599 -1.061 18.392 1.00 66.56 105 GLN A C 1
ATOM 860 O O . GLN A 1 105 ? -23.657 -0.511 18.059 1.00 66.56 105 GLN A O 1
ATOM 865 N N . THR A 1 106 ? -21.440 -0.801 17.790 1.00 70.56 106 THR A N 1
ATOM 866 C CA . THR A 1 106 ? -21.415 -0.039 16.549 1.00 70.56 106 THR A CA 1
ATOM 867 C C . THR A 1 106 ? -22.142 -0.874 15.504 1.00 70.56 106 THR A C 1
ATOM 869 O O . THR A 1 106 ? -21.733 -1.987 15.173 1.00 70.56 106 THR A O 1
ATOM 872 N N . ASN A 1 107 ? -23.264 -0.371 14.986 1.00 69.69 107 ASN A N 1
ATOM 873 C CA . ASN A 1 107 ? -24.010 -1.086 13.960 1.00 69.69 107 ASN A CA 1
ATOM 874 C C . ASN A 1 107 ? -23.218 -1.071 12.644 1.00 69.69 107 ASN A C 1
ATOM 876 O O . ASN A 1 107 ? -23.306 -0.152 11.827 1.00 69.69 107 ASN A O 1
ATOM 880 N N . ILE A 1 108 ? -22.428 -2.121 12.435 1.00 72.38 108 ILE A N 1
ATOM 881 C CA . ILE A 1 108 ? -21.597 -2.304 11.244 1.00 72.38 108 ILE A CA 1
ATOM 882 C C . ILE A 1 108 ? -22.447 -2.350 9.961 1.00 72.38 108 ILE A C 1
ATOM 884 O O . ILE A 1 108 ? -21.956 -1.994 8.884 1.00 72.38 108 ILE A O 1
ATOM 888 N N . ALA A 1 109 ? -23.721 -2.760 10.047 1.00 67.88 109 ALA A N 1
ATOM 889 C CA . ALA A 1 109 ? -24.642 -2.731 8.911 1.00 67.88 109 ALA A CA 1
ATOM 890 C C . ALA A 1 109 ? -24.958 -1.288 8.482 1.00 67.88 109 ALA A C 1
ATOM 892 O O . ALA A 1 109 ? -24.894 -0.991 7.287 1.00 67.88 109 ALA A O 1
ATOM 893 N N . ASP A 1 110 ? -25.161 -0.377 9.438 1.00 69.81 110 ASP A N 1
ATOM 894 C CA . ASP A 1 110 ? -25.413 1.044 9.157 1.00 69.81 110 ASP A CA 1
ATOM 895 C C . ASP A 1 110 ? -24.184 1.726 8.541 1.00 69.81 110 ASP A C 1
ATOM 897 O O . ASP A 1 110 ? -24.314 2.564 7.648 1.00 69.81 110 ASP A O 1
ATOM 901 N N . ILE A 1 111 ? -22.971 1.363 8.976 1.00 74.38 111 ILE A N 1
ATOM 902 C CA . ILE A 1 111 ? -21.729 1.908 8.402 1.00 74.38 111 ILE A CA 1
ATOM 903 C C . ILE A 1 111 ? -21.555 1.440 6.953 1.00 74.38 111 ILE A C 1
ATOM 905 O O . ILE A 1 111 ? -21.284 2.261 6.072 1.00 74.38 111 ILE A O 1
ATOM 909 N N . ARG A 1 112 ? -21.770 0.146 6.672 1.00 69.00 112 ARG A N 1
ATOM 910 C CA . ARG A 1 112 ? -21.738 -0.375 5.294 1.00 69.00 112 ARG A CA 1
ATOM 911 C C . ARG A 1 112 ? -22.776 0.300 4.402 1.00 69.00 112 ARG A C 1
ATOM 913 O O . ARG A 1 112 ? -22.482 0.588 3.242 1.00 69.00 112 ARG A O 1
ATOM 920 N N . GLU A 1 113 ? -23.970 0.571 4.922 1.00 73.62 113 GLU A N 1
ATOM 921 C CA . GLU A 1 113 ? -25.027 1.235 4.162 1.00 73.62 113 GLU A CA 1
ATOM 922 C C . GLU A 1 113 ? -24.710 2.712 3.886 1.00 73.62 113 GLU A C 1
ATOM 924 O O . GLU A 1 113 ? -24.873 3.168 2.752 1.00 73.62 113 GLU A O 1
ATOM 929 N N . LYS A 1 114 ? -24.179 3.444 4.875 1.00 74.50 114 LYS A N 1
ATOM 930 C CA . LYS A 1 114 ? -23.742 4.840 4.707 1.00 74.50 114 LYS A CA 1
ATOM 931 C C . LYS A 1 114 ? -22.623 4.980 3.678 1.00 74.50 114 LYS A C 1
ATOM 933 O O . LYS A 1 114 ? -22.663 5.911 2.880 1.00 74.50 114 LYS A O 1
ATOM 938 N N . ILE A 1 115 ? -21.665 4.051 3.655 1.00 76.75 115 ILE A N 1
ATOM 939 C CA . ILE A 1 115 ? -20.598 4.044 2.643 1.00 76.75 115 ILE A CA 1
ATOM 940 C C . ILE A 1 115 ? -21.178 3.740 1.254 1.00 76.75 115 ILE A C 1
ATOM 942 O O . ILE A 1 115 ? -20.854 4.437 0.297 1.00 76.75 115 ILE A O 1
ATOM 946 N N . ARG A 1 116 ? -22.098 2.770 1.139 1.00 72.00 116 ARG A N 1
ATOM 947 C CA . ARG A 1 116 ? -22.746 2.411 -0.136 1.00 72.00 116 ARG A CA 1
ATOM 948 C C . ARG A 1 116 ? -23.636 3.519 -0.711 1.00 72.00 116 ARG A C 1
ATOM 950 O O . ARG A 1 116 ? -23.807 3.572 -1.919 1.00 72.00 116 ARG A O 1
ATOM 957 N N . LYS A 1 117 ? -24.232 4.368 0.132 1.00 72.75 117 LYS A N 1
ATOM 958 C CA . LYS A 1 117 ? -25.104 5.478 -0.296 1.00 72.75 117 LYS A CA 1
ATOM 959 C C . LYS A 1 117 ? -24.324 6.729 -0.735 1.00 72.75 117 LYS A C 1
ATOM 961 O O . LYS A 1 117 ? -24.888 7.559 -1.440 1.00 72.75 117 LYS A O 1
ATOM 966 N N . ASN A 1 118 ? -23.060 6.855 -0.320 1.00 64.50 118 ASN A N 1
ATOM 967 C CA . ASN A 1 118 ? -22.166 7.978 -0.635 1.00 64.50 118 ASN A CA 1
ATOM 968 C C . ASN A 1 118 ? -21.042 7.622 -1.640 1.00 64.50 118 ASN A C 1
ATOM 970 O O . ASN A 1 118 ? -20.141 8.436 -1.838 1.00 64.50 118 ASN A O 1
ATOM 974 N N . SER A 1 119 ? -21.066 6.430 -2.250 1.00 48.88 119 SER A N 1
ATOM 975 C CA . SER A 1 119 ? -20.252 6.051 -3.424 1.00 48.88 119 SER A CA 1
ATOM 976 C C . SER A 1 119 ? -21.131 5.944 -4.660 1.00 48.88 119 SER A C 1
ATOM 978 O O . SER A 1 119 ? -20.617 6.254 -5.754 1.00 48.88 119 SER A O 1
#

Secondary structure (DSSP, 8-state):
----HHHHHHHHHHTT-STT---SS-TT-HHHHHHHHHHHHHHHHHHHHHHHHHHHHHHHHHHHHHHHHHHHHHHHHHHHHHHHHHHHHTT-----HHHHHHTS---HHHHHHHHHH--

pLDDT: mean 81.57, std 13.15, range [47.0, 97.75]

InterPro domains:
  IPR010406 Protein of unknown function DUF1003 [PF06210] (7-95)

Radius of gyration: 32.83 Å; chains: 1; bounding box: 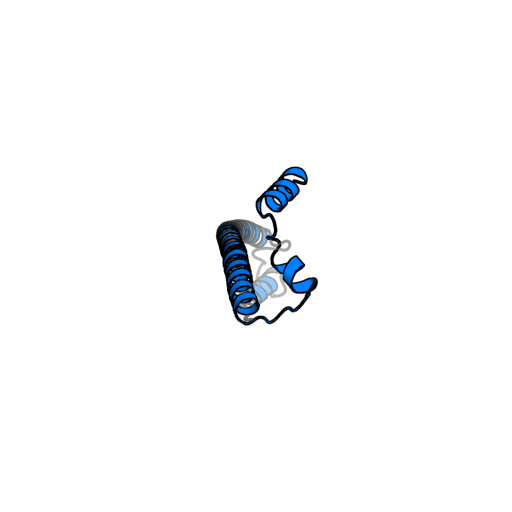65×26×82 Å

Sequence (119 aa):
MHSSPLIGFYLLWNFGLIKGLQPFDRAPFNVLDTILSIFAIVLSVAVLISQKRQRRLEKIREQVEFEVNVRAEHEITKILEMLHTIQQKLGISNNDQELEEMKKQTNIADIREKIRKNS